Protein AF-A0A537VRA2-F1 (afdb_monomer_lite)

pLDDT: mean 82.38, std 17.82, range [28.06, 96.5]

Sequence (95 aa):
MPDRNIPGILGRSIGVALTAALRAEVMLVYIGAQRHGITLRIAHVDPSFDHPSRGPFDGQYMQALYEVGVADGKKGTAFGDTLPELSMHGSGGPQ

Foldseek 3Di:
DPPPPVVVVVVVVVVVVVVVVVVVVVVVVLVVCVVVVHQDWDFDDDPPPDDDDPDPPRPVSVVSVVVVCVVCVVVVNRTDSDDDPPDPDDPPDDD

Structure (mmCIF, N/CA/C/O backbone):
data_AF-A0A537VRA2-F1
#
_entry.id   AF-A0A537VRA2-F1
#
loop_
_atom_site.group_PDB
_atom_site.id
_atom_site.type_symbol
_atom_site.label_atom_id
_atom_site.label_alt_id
_atom_site.label_comp_id
_atom_site.label_asym_id
_atom_site.label_entity_id
_atom_site.label_seq_id
_atom_site.pdbx_PDB_ins_code
_atom_site.Cartn_x
_atom_site.Cartn_y
_atom_site.Cartn_z
_atom_site.occupancy
_atom_site.B_iso_or_equiv
_atom_site.auth_seq_id
_atom_site.auth_comp_id
_atom_site.auth_asym_id
_atom_site.auth_atom_id
_atom_site.pdbx_PDB_model_num
ATOM 1 N N . MET A 1 1 ? 28.033 3.540 -29.728 1.00 45.34 1 MET A N 1
ATOM 2 C CA . MET A 1 1 ? 27.756 4.332 -28.507 1.00 45.34 1 MET A CA 1
ATOM 3 C C . MET A 1 1 ? 26.541 3.708 -27.848 1.00 45.34 1 MET A C 1
ATOM 5 O O . MET A 1 1 ? 25.605 3.445 -28.588 1.00 45.34 1 MET A O 1
ATOM 9 N N . PRO A 1 2 ? 26.542 3.384 -26.545 1.00 51.47 2 PRO A N 1
ATOM 10 C CA . PRO A 1 2 ? 25.340 2.857 -25.918 1.00 51.47 2 PRO A CA 1
ATOM 11 C C . PRO A 1 2 ? 24.330 4.003 -25.841 1.00 51.47 2 PRO A C 1
ATOM 13 O O . PRO A 1 2 ? 24.596 5.014 -25.186 1.00 51.47 2 PRO A O 1
ATOM 16 N N . ASP A 1 3 ? 23.212 3.869 -26.547 1.00 56.16 3 ASP A N 1
ATOM 17 C CA . ASP A 1 3 ? 22.069 4.760 -26.397 1.00 56.16 3 ASP A CA 1
ATOM 18 C C . ASP A 1 3 ? 21.669 4.764 -24.923 1.00 56.16 3 ASP A C 1
ATOM 20 O O . ASP A 1 3 ? 21.179 3.775 -24.372 1.00 56.16 3 ASP A O 1
ATOM 24 N N . ARG A 1 4 ? 21.938 5.878 -24.236 1.00 61.56 4 ARG A N 1
ATOM 25 C CA . ARG A 1 4 ? 21.394 6.098 -22.899 1.00 61.56 4 ARG A CA 1
ATOM 26 C C . ARG A 1 4 ? 19.885 6.064 -23.064 1.00 61.56 4 ARG A C 1
ATOM 28 O O . ARG A 1 4 ? 19.326 6.910 -23.754 1.00 61.56 4 ARG A O 1
ATOM 35 N N . ASN A 1 5 ? 19.236 5.088 -22.442 1.00 71.25 5 ASN A N 1
ATOM 36 C CA . ASN A 1 5 ? 17.791 4.919 -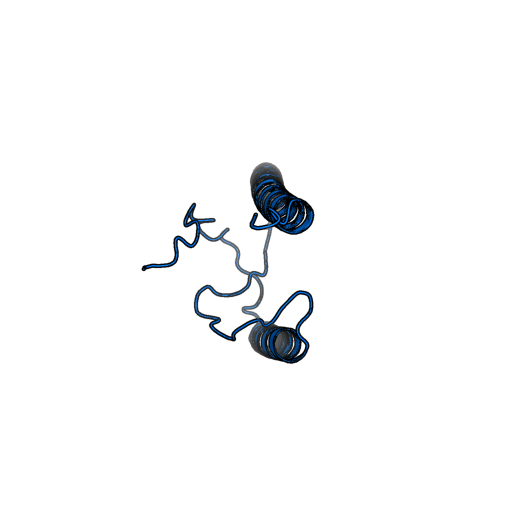22.489 1.00 71.25 5 ASN A CA 1
ATOM 37 C C . ASN A 1 5 ? 17.112 6.013 -21.635 1.00 71.25 5 ASN A C 1
ATOM 39 O O . ASN A 1 5 ? 16.575 5.733 -20.563 1.00 71.25 5 ASN A O 1
ATOM 43 N N . ILE A 1 6 ? 17.204 7.278 -22.076 1.00 76.19 6 ILE A N 1
ATOM 44 C CA . ILE A 1 6 ? 16.646 8.474 -21.422 1.00 76.19 6 ILE A CA 1
ATOM 45 C C . ILE A 1 6 ? 15.176 8.263 -21.014 1.00 76.19 6 ILE A C 1
ATOM 47 O O . ILE A 1 6 ? 14.848 8.597 -19.872 1.00 76.19 6 ILE A O 1
ATOM 51 N N . PRO A 1 7 ? 14.308 7.632 -21.839 1.00 79.56 7 PRO A N 1
ATOM 52 C CA . PRO A 1 7 ? 12.940 7.318 -21.425 1.00 79.56 7 PRO A CA 1
ATOM 53 C C . PRO A 1 7 ? 12.873 6.380 -20.211 1.00 79.56 7 PRO A C 1
ATOM 55 O O . PRO A 1 7 ? 12.066 6.588 -19.307 1.00 79.56 7 PRO A O 1
ATOM 58 N N . GLY A 1 8 ? 13.751 5.374 -20.148 1.00 80.12 8 GLY A N 1
ATOM 59 C CA . GLY A 1 8 ? 13.817 4.432 -19.030 1.00 80.12 8 GLY A CA 1
ATOM 60 C C . GLY A 1 8 ? 14.285 5.077 -17.722 1.00 80.12 8 GLY A C 1
ATOM 61 O O . GLY A 1 8 ? 13.764 4.752 -16.655 1.00 80.12 8 GLY A O 1
ATOM 62 N N . ILE A 1 9 ? 15.230 6.020 -17.793 1.00 83.62 9 ILE A N 1
ATOM 63 C CA . ILE A 1 9 ? 15.689 6.783 -16.621 1.00 83.62 9 ILE A CA 1
ATOM 64 C C . ILE A 1 9 ? 14.565 7.690 -16.114 1.00 83.62 9 ILE A C 1
ATOM 66 O O . ILE A 1 9 ? 14.254 7.658 -14.926 1.00 83.62 9 ILE A O 1
ATOM 70 N N . LEU A 1 10 ? 13.909 8.429 -17.014 1.00 87.50 10 LEU A N 1
ATOM 71 C CA . LEU A 1 10 ? 12.795 9.307 -16.658 1.00 87.50 10 LEU A CA 1
ATOM 72 C C . LEU A 1 10 ? 11.643 8.528 -16.007 1.00 87.50 10 LEU A C 1
ATOM 74 O O . LEU A 1 10 ? 11.138 8.944 -14.967 1.00 87.50 10 LEU A O 1
ATOM 78 N N . GLY A 1 11 ? 11.272 7.370 -16.566 1.00 86.38 11 GLY A N 1
ATOM 79 C CA . GLY A 1 11 ? 10.233 6.510 -15.993 1.00 86.38 11 GLY A CA 1
ATOM 80 C C . GLY A 1 11 ? 10.556 6.054 -14.567 1.00 86.38 11 GLY A C 1
ATOM 81 O O . GLY A 1 11 ? 9.698 6.118 -13.687 1.00 86.38 11 GLY A O 1
ATOM 82 N N . ARG A 1 12 ? 11.813 5.670 -14.301 1.00 84.69 12 ARG A N 1
ATOM 83 C CA . ARG A 1 12 ? 12.272 5.323 -12.944 1.00 84.69 12 ARG A CA 1
ATOM 84 C C . ARG A 1 12 ? 12.223 6.525 -12.001 1.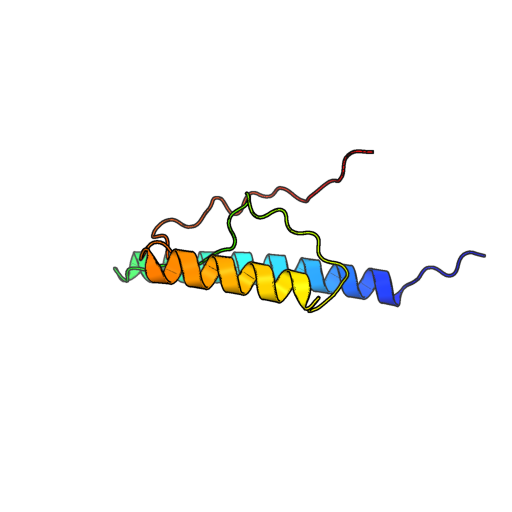00 84.69 12 ARG A C 1
ATOM 86 O O . ARG A 1 12 ? 11.734 6.385 -10.884 1.00 84.69 12 ARG A O 1
ATOM 93 N N . SER A 1 13 ? 12.677 7.698 -12.442 1.00 90.94 13 SER A N 1
ATOM 94 C CA . SER A 1 13 ? 12.632 8.926 -11.637 1.00 90.94 13 SER A CA 1
ATOM 95 C C . SER A 1 13 ? 11.202 9.325 -11.267 1.00 90.94 13 SER A C 1
ATOM 97 O O . SER A 1 13 ? 10.954 9.672 -10.115 1.00 90.94 13 SER A O 1
ATOM 99 N N . ILE A 1 14 ? 10.252 9.214 -12.203 1.00 89.56 14 ILE A N 1
ATOM 100 C CA . ILE A 1 14 ? 8.827 9.462 -11.937 1.00 89.56 14 ILE A CA 1
ATOM 101 C C . ILE A 1 14 ? 8.285 8.447 -10.926 1.00 89.56 14 ILE A C 1
ATOM 103 O O . ILE A 1 14 ? 7.630 8.846 -9.968 1.00 89.56 14 ILE A O 1
ATOM 107 N N . GLY A 1 15 ? 8.591 7.154 -11.081 1.00 88.50 15 GLY A N 1
ATOM 108 C CA . GLY A 1 15 ? 8.160 6.125 -10.127 1.00 88.50 15 GLY A CA 1
ATOM 109 C C . GLY A 1 15 ? 8.670 6.377 -8.702 1.00 88.50 15 GLY A C 1
ATOM 110 O O . GLY A 1 15 ? 7.912 6.265 -7.735 1.00 88.50 15 GLY A O 1
ATOM 111 N N . VAL A 1 16 ? 9.932 6.796 -8.567 1.00 90.94 16 VAL A N 1
ATOM 112 C CA . VAL A 1 16 ? 10.517 7.191 -7.275 1.00 90.94 16 VAL A CA 1
ATOM 113 C C . VAL A 1 16 ? 9.822 8.433 -6.710 1.00 90.94 16 VAL A C 1
ATOM 115 O O . VAL A 1 16 ? 9.462 8.439 -5.534 1.00 90.94 16 VAL A O 1
ATOM 118 N N . ALA A 1 17 ? 9.583 9.457 -7.536 1.00 92.94 17 ALA A N 1
ATOM 119 C CA . ALA A 1 17 ? 8.903 10.680 -7.113 1.00 92.94 17 ALA A CA 1
ATOM 120 C C . ALA A 1 17 ? 7.466 10.411 -6.637 1.00 92.94 17 ALA A C 1
ATOM 122 O O . ALA A 1 17 ? 7.080 10.898 -5.578 1.00 92.94 17 ALA A O 1
ATOM 123 N N . LEU A 1 18 ? 6.705 9.585 -7.363 1.00 92.69 18 LEU A N 1
ATOM 124 C CA . LEU A 1 18 ? 5.353 9.170 -6.971 1.00 92.69 18 LEU A CA 1
ATOM 125 C C . LEU A 1 18 ? 5.358 8.406 -5.644 1.00 92.69 18 LEU A C 1
ATOM 127 O O . LEU A 1 18 ? 4.533 8.673 -4.776 1.00 92.69 18 LEU A O 1
ATOM 131 N N . THR A 1 19 ? 6.321 7.501 -5.454 1.00 89.31 19 THR A N 1
ATOM 132 C CA . THR A 1 19 ? 6.462 6.750 -4.196 1.00 89.31 19 THR A CA 1
ATOM 133 C C . THR A 1 19 ? 6.766 7.682 -3.022 1.00 89.31 19 THR A C 1
ATOM 135 O O . THR A 1 19 ? 6.183 7.538 -1.949 1.00 89.31 19 THR A O 1
ATOM 138 N N . ALA A 1 20 ? 7.661 8.655 -3.212 1.00 91.94 20 ALA A N 1
ATOM 139 C CA . ALA A 1 20 ? 8.000 9.633 -2.181 1.00 91.94 20 ALA A CA 1
ATOM 140 C C . ALA A 1 20 ? 6.823 10.567 -1.850 1.00 91.94 20 ALA A C 1
ATOM 142 O O . ALA A 1 20 ? 6.544 10.792 -0.672 1.00 91.94 20 ALA A O 1
ATOM 143 N N . ALA A 1 21 ? 6.111 11.060 -2.870 1.00 93.94 21 ALA A N 1
ATOM 144 C CA . ALA A 1 21 ? 4.930 11.903 -2.698 1.00 93.94 21 ALA A CA 1
ATOM 145 C C . ALA A 1 21 ? 3.825 11.167 -1.925 1.00 93.94 21 ALA A C 1
ATOM 147 O O . ALA A 1 21 ? 3.351 11.678 -0.913 1.00 93.94 21 ALA A O 1
ATOM 148 N N . LEU A 1 22 ? 3.509 9.927 -2.316 1.00 91.62 22 LEU A N 1
ATOM 149 C CA . LEU A 1 22 ? 2.516 9.102 -1.625 1.00 91.62 22 LEU A CA 1
ATOM 150 C C . LEU A 1 22 ? 2.874 8.891 -0.147 1.00 91.62 22 LEU A C 1
ATOM 152 O O . LEU A 1 22 ? 2.012 9.002 0.722 1.00 91.62 22 LEU A O 1
ATOM 156 N N . ARG A 1 23 ? 4.149 8.623 0.167 1.00 89.25 23 ARG A N 1
ATOM 157 C CA . ARG A 1 23 ? 4.603 8.477 1.562 1.00 89.25 23 ARG A CA 1
ATOM 158 C C . ARG A 1 23 ? 4.366 9.752 2.371 1.00 89.25 23 ARG A C 1
ATOM 160 O O . ARG A 1 23 ? 3.866 9.667 3.491 1.00 89.25 23 ARG A O 1
ATOM 167 N N . ALA A 1 24 ? 4.699 10.914 1.811 1.00 92.38 24 ALA A N 1
ATOM 168 C CA . ALA A 1 24 ? 4.482 12.197 2.474 1.00 92.38 24 ALA A CA 1
ATOM 169 C C . ALA A 1 24 ? 2.986 12.477 2.701 1.00 92.38 24 ALA A C 1
ATOM 171 O O . ALA A 1 24 ? 2.595 12.888 3.792 1.00 92.38 24 ALA A O 1
ATOM 172 N N . GLU A 1 25 ? 2.142 12.201 1.707 1.00 94.00 25 GLU A N 1
ATOM 173 C CA . GLU A 1 25 ? 0.690 12.363 1.817 1.00 94.00 25 GLU A CA 1
ATOM 174 C C . GLU A 1 25 ? 0.091 11.454 2.894 1.00 94.00 25 GLU A C 1
ATOM 176 O O . GLU A 1 25 ? -0.662 11.929 3.743 1.00 94.00 25 GLU A O 1
ATOM 181 N N . VAL A 1 26 ? 0.480 10.175 2.937 1.00 91.75 26 VAL A N 1
ATOM 182 C CA . VAL A 1 26 ? 0.021 9.234 3.973 1.00 91.75 26 VAL A CA 1
ATOM 183 C C . VAL A 1 26 ? 0.415 9.713 5.375 1.00 91.75 26 VAL A C 1
ATOM 185 O O . VAL A 1 26 ? -0.406 9.656 6.292 1.00 91.75 26 VAL A O 1
ATOM 188 N N . MET A 1 27 ? 1.630 10.247 5.551 1.00 90.31 27 MET A N 1
ATOM 189 C CA . MET A 1 27 ? 2.058 10.833 6.829 1.00 90.31 27 MET A CA 1
ATOM 190 C C . MET A 1 27 ? 1.207 12.046 7.225 1.00 90.31 27 MET A C 1
ATOM 192 O O . MET A 1 27 ? 0.793 12.156 8.380 1.00 90.31 27 MET A O 1
ATOM 196 N N . LEU A 1 28 ? 0.918 12.947 6.282 1.00 93.00 28 LEU A N 1
ATOM 197 C CA . LEU A 1 28 ? 0.080 14.122 6.537 1.00 93.00 28 LEU A CA 1
ATOM 198 C C . LEU A 1 28 ? -1.353 13.726 6.912 1.00 93.00 28 LEU A C 1
ATOM 200 O O . LEU A 1 28 ? -1.900 14.271 7.874 1.00 93.00 28 LEU A O 1
ATOM 204 N N . VAL A 1 29 ? -1.937 12.754 6.205 1.00 92.81 29 VAL A N 1
ATOM 205 C CA . VAL A 1 29 ? -3.271 12.217 6.511 1.00 92.81 29 VAL A CA 1
ATOM 206 C C . VAL A 1 29 ? -3.289 11.577 7.898 1.00 92.81 29 VAL A C 1
ATOM 208 O O . VAL A 1 29 ? -4.210 11.840 8.668 1.00 92.81 29 VAL A O 1
ATOM 211 N N . TYR A 1 30 ? -2.262 10.805 8.261 1.00 90.44 30 TYR A N 1
ATOM 212 C CA . TYR A 1 30 ? -2.154 10.186 9.585 1.00 90.44 30 TYR A CA 1
ATOM 213 C C . TYR A 1 30 ? -2.076 11.221 10.713 1.00 90.44 30 TYR A C 1
ATOM 215 O O . TYR A 1 30 ? -2.833 11.137 11.681 1.00 90.44 30 TYR A O 1
ATOM 223 N N . ILE A 1 31 ? -1.227 12.244 10.574 1.00 91.12 31 ILE A N 1
ATOM 224 C CA . ILE A 1 31 ? -1.121 13.333 11.560 1.00 91.12 31 ILE A CA 1
ATOM 225 C C . ILE A 1 31 ? -2.445 14.101 11.665 1.00 91.12 31 ILE A C 1
ATOM 227 O O . ILE A 1 31 ? -2.885 14.430 12.768 1.00 91.12 31 ILE A O 1
ATOM 231 N N . GLY A 1 32 ? -3.094 14.383 10.532 1.00 93.81 32 GLY A N 1
ATOM 232 C CA . GLY A 1 32 ? -4.410 15.018 10.503 1.00 93.81 32 GLY A CA 1
ATOM 233 C C . GLY A 1 32 ? -5.464 14.185 11.235 1.00 93.81 32 GLY A C 1
ATOM 234 O O . GLY A 1 32 ? -6.165 14.706 12.101 1.00 93.81 32 GLY A O 1
ATOM 235 N N . ALA A 1 33 ? -5.526 12.884 10.952 1.00 93.06 33 ALA A N 1
ATOM 236 C CA . ALA A 1 33 ? -6.454 11.958 11.592 1.00 93.06 33 ALA A CA 1
ATOM 237 C C . ALA A 1 33 ? -6.242 11.902 13.114 1.00 93.06 33 ALA A C 1
ATOM 239 O O . ALA A 1 33 ? -7.201 12.073 13.869 1.00 93.06 33 ALA A O 1
ATOM 240 N N . GLN A 1 34 ? -4.988 11.789 13.571 1.00 90.25 34 GLN A N 1
ATOM 241 C CA . GLN A 1 34 ? -4.652 11.813 14.999 1.00 90.25 34 GLN A CA 1
ATOM 242 C C . GLN A 1 34 ? -5.119 13.097 15.693 1.00 90.25 34 GLN A C 1
ATOM 244 O O . GLN A 1 34 ? -5.710 13.034 16.770 1.00 90.25 34 GLN A O 1
ATOM 249 N N . ARG A 1 35 ? -4.902 14.266 15.072 1.00 94.81 35 ARG A N 1
ATOM 250 C CA . ARG A 1 35 ? -5.327 15.563 15.632 1.00 94.81 35 ARG A CA 1
ATOM 251 C C . ARG A 1 35 ? -6.839 15.674 15.810 1.00 94.81 35 ARG A C 1
ATOM 253 O O . ARG A 1 35 ? -7.285 16.390 16.701 1.00 94.81 35 ARG A O 1
ATOM 260 N N . HIS A 1 36 ? -7.611 14.983 14.977 1.00 96.44 36 HIS A N 1
ATOM 261 C CA . HIS A 1 36 ? -9.073 14.990 15.020 1.00 96.44 36 HIS A CA 1
ATOM 262 C C . HIS A 1 36 ? -9.675 13.779 15.747 1.00 96.44 36 HIS A C 1
ATOM 264 O O . HIS A 1 36 ? -10.894 13.633 15.758 1.00 96.44 36 HIS A O 1
ATOM 270 N N . GLY A 1 37 ? -8.853 12.913 16.353 1.00 93.56 37 GLY A N 1
ATOM 271 C CA . GLY A 1 37 ? -9.334 11.692 17.006 1.00 93.56 37 GLY A CA 1
ATOM 272 C C . GLY A 1 37 ? -9.966 10.688 16.034 1.00 93.56 37 GLY A C 1
ATOM 273 O O . GLY A 1 37 ? -10.777 9.863 16.444 1.00 93.56 37 GLY A O 1
ATOM 274 N N . ILE A 1 38 ? -9.622 10.768 14.746 1.00 93.81 38 ILE A N 1
ATOM 275 C CA . ILE A 1 38 ? -10.095 9.846 13.715 1.00 93.81 38 ILE A CA 1
ATOM 276 C C . ILE A 1 38 ? -9.145 8.652 13.682 1.00 93.81 38 ILE A C 1
ATOM 278 O O . ILE A 1 38 ? -7.945 8.802 13.447 1.00 93.81 38 ILE A O 1
ATOM 282 N N . THR A 1 39 ? -9.683 7.452 13.885 1.00 90.56 39 THR A N 1
ATOM 283 C CA . THR A 1 39 ? -8.916 6.215 13.726 1.00 90.56 39 THR A CA 1
ATOM 284 C C . THR A 1 39 ? -8.646 5.964 12.245 1.00 90.56 39 THR A C 1
ATOM 286 O O . THR A 1 39 ? -9.561 5.650 11.485 1.00 90.56 39 THR A O 1
ATOM 289 N N . LEU A 1 40 ? -7.384 6.093 11.836 1.00 90.06 40 LEU A N 1
ATOM 290 C CA . LEU A 1 40 ? -6.933 5.761 10.488 1.00 90.06 40 LEU A CA 1
ATOM 291 C C . LEU A 1 40 ? -6.358 4.344 10.474 1.00 90.06 40 LEU A C 1
ATOM 293 O O . LEU A 1 40 ? -5.372 4.082 11.157 1.00 90.06 40 LEU A O 1
ATOM 297 N N . ARG A 1 41 ? -6.959 3.454 9.678 1.00 90.25 41 ARG A N 1
ATOM 298 C CA . ARG A 1 41 ? -6.469 2.085 9.475 1.00 90.25 41 ARG A CA 1
ATOM 299 C C . ARG A 1 41 ? -6.067 1.902 8.019 1.00 90.25 41 ARG A C 1
ATOM 301 O O . ARG A 1 41 ? -6.860 2.205 7.127 1.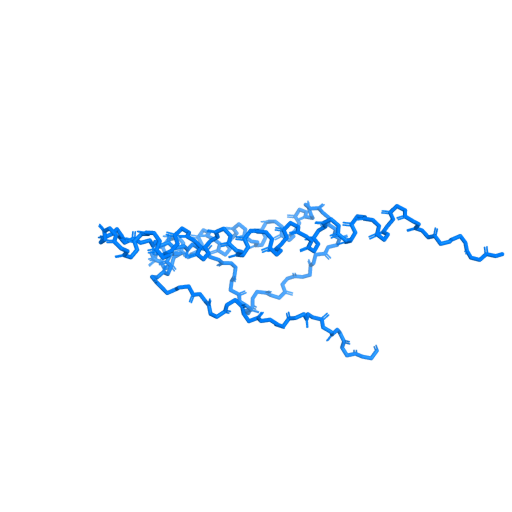00 90.25 41 ARG A O 1
ATOM 308 N N . ILE A 1 42 ? -4.849 1.430 7.774 1.00 88.88 42 ILE A N 1
ATOM 309 C CA . ILE A 1 42 ? -4.276 1.328 6.424 1.00 88.88 42 ILE A CA 1
ATOM 310 C C . ILE A 1 42 ? -3.886 -0.120 6.148 1.00 88.88 42 ILE A C 1
ATOM 312 O O . ILE A 1 42 ? -3.269 -0.778 6.983 1.00 88.88 42 ILE A O 1
ATOM 316 N N . ALA A 1 43 ? -4.249 -0.599 4.960 1.00 91.06 43 ALA A N 1
ATOM 317 C CA . ALA A 1 43 ? -3.733 -1.843 4.414 1.00 91.06 43 ALA A CA 1
ATOM 318 C C . ALA A 1 43 ? -2.448 -1.558 3.636 1.00 91.06 43 ALA A C 1
ATOM 320 O O . ALA A 1 43 ? -2.394 -0.622 2.834 1.00 91.06 43 ALA A O 1
ATOM 321 N N . HIS A 1 44 ? -1.423 -2.370 3.855 1.00 88.75 44 HIS A N 1
ATOM 322 C CA . HIS A 1 44 ? -0.179 -2.317 3.100 1.00 88.75 44 HIS A CA 1
ATOM 323 C C . HIS A 1 44 ? 0.254 -3.733 2.733 1.00 88.75 44 HIS A C 1
ATOM 325 O O . HIS A 1 44 ? -0.139 -4.702 3.377 1.00 88.75 44 HIS A O 1
ATOM 331 N N . VAL A 1 45 ? 1.076 -3.847 1.693 1.00 88.31 45 VAL A N 1
ATOM 332 C CA . VAL A 1 45 ? 1.718 -5.121 1.363 1.00 88.31 45 VAL A CA 1
ATOM 333 C C . VAL A 1 45 ? 2.734 -5.430 2.460 1.00 88.31 45 VAL A C 1
ATOM 335 O O . VAL A 1 45 ? 3.520 -4.557 2.843 1.00 88.31 45 VAL A O 1
ATOM 338 N N . ASP A 1 46 ? 2.683 -6.643 3.001 1.00 85.75 46 ASP A N 1
ATOM 339 C CA . ASP A 1 46 ? 3.623 -7.090 4.024 1.00 85.75 46 ASP A CA 1
ATOM 340 C C . ASP A 1 46 ? 5.049 -7.170 3.434 1.00 85.75 46 ASP A C 1
ATOM 342 O O . ASP A 1 46 ? 5.210 -7.675 2.320 1.00 85.75 46 ASP A O 1
ATOM 346 N N . PRO A 1 47 ? 6.096 -6.698 4.139 1.00 84.38 47 PRO A N 1
ATOM 347 C CA . PRO A 1 47 ? 7.481 -6.815 3.674 1.00 84.38 47 PRO A CA 1
ATOM 348 C C . PRO A 1 47 ? 7.951 -8.252 3.396 1.00 84.38 47 PRO A C 1
ATOM 350 O O . PRO A 1 47 ? 8.929 -8.436 2.676 1.00 84.38 47 PRO A O 1
ATOM 353 N N . SER A 1 48 ? 7.285 -9.261 3.964 1.00 87.31 48 SER A N 1
ATOM 354 C CA . SER A 1 48 ? 7.534 -10.683 3.700 1.00 87.31 48 SER A CA 1
ATOM 355 C C . SER A 1 48 ? 6.941 -11.189 2.380 1.00 87.31 48 SER A C 1
ATOM 357 O O . SER A 1 48 ? 7.238 -12.314 1.983 1.00 87.31 48 SER A O 1
ATOM 359 N N . PHE A 1 49 ? 6.130 -10.389 1.678 1.00 91.31 49 PHE A N 1
ATOM 360 C CA . PHE A 1 49 ? 5.614 -10.742 0.358 1.00 91.31 49 PHE A CA 1
ATOM 361 C C . PHE A 1 49 ? 6.732 -10.687 -0.694 1.00 91.31 49 PHE A C 1
ATOM 363 O O . PHE A 1 49 ? 7.174 -9.612 -1.101 1.00 91.31 49 PHE A O 1
ATOM 370 N N . ASP A 1 50 ? 7.171 -11.855 -1.157 1.00 91.56 50 ASP A N 1
ATOM 371 C CA . ASP A 1 50 ? 8.374 -12.029 -1.978 1.00 91.56 50 ASP A CA 1
ATOM 372 C C . ASP A 1 50 ? 8.093 -12.478 -3.423 1.00 91.56 50 ASP A C 1
ATOM 374 O O . ASP A 1 50 ? 9.019 -12.815 -4.167 1.00 91.56 50 ASP A O 1
ATOM 378 N N . HIS A 1 51 ? 6.831 -12.444 -3.866 1.00 91.12 51 HIS A N 1
ATOM 379 C CA . HIS A 1 51 ? 6.488 -12.850 -5.225 1.00 91.12 51 HIS A CA 1
ATOM 380 C C . HIS A 1 51 ? 7.184 -11.931 -6.248 1.00 91.12 51 HIS A C 1
ATOM 382 O O . HIS A 1 51 ? 7.014 -10.710 -6.200 1.00 91.12 51 HIS A O 1
ATOM 388 N N . PRO A 1 52 ? 7.941 -12.464 -7.223 1.00 90.31 52 PRO A N 1
ATOM 389 C CA . PRO A 1 52 ? 8.627 -11.630 -8.201 1.00 90.31 52 PRO A CA 1
ATOM 390 C C . PRO A 1 52 ? 7.625 -10.936 -9.132 1.00 90.31 52 PRO A C 1
ATOM 392 O O . PRO A 1 52 ? 6.626 -11.529 -9.546 1.00 90.31 52 PRO A O 1
ATOM 395 N N . SER A 1 53 ? 7.921 -9.688 -9.504 1.00 89.38 53 SER A N 1
ATOM 396 C CA . SER A 1 53 ? 7.196 -8.945 -10.539 1.00 89.38 53 SER A CA 1
ATOM 397 C C . SER A 1 53 ? 8.038 -8.851 -11.809 1.00 89.38 53 SER A C 1
ATOM 399 O O . SER A 1 53 ? 9.216 -8.494 -11.758 1.00 89.38 53 SER A O 1
ATOM 401 N N . ARG A 1 54 ? 7.438 -9.156 -12.966 1.00 89.19 54 ARG A N 1
ATOM 402 C CA . ARG A 1 54 ? 8.104 -9.077 -14.283 1.00 89.19 54 ARG A CA 1
ATOM 403 C C . ARG A 1 54 ? 7.838 -7.767 -15.021 1.00 89.19 54 ARG A C 1
ATOM 405 O O . ARG A 1 54 ? 8.296 -7.595 -16.147 1.00 89.19 54 ARG A O 1
ATOM 412 N N . GLY A 1 55 ? 7.099 -6.847 -14.409 1.00 83.62 55 GLY A N 1
ATOM 413 C CA . GLY A 1 55 ? 6.790 -5.560 -15.008 1.00 83.62 55 GLY A CA 1
ATOM 414 C C . GLY A 1 55 ? 5.525 -4.919 -14.444 1.00 83.62 55 GLY A C 1
ATOM 415 O O . GLY A 1 55 ? 4.889 -5.465 -13.538 1.00 83.62 55 GLY A O 1
ATOM 416 N N . PRO A 1 56 ? 5.155 -3.743 -14.977 1.00 82.25 56 PRO A N 1
ATOM 417 C CA . PRO A 1 56 ? 3.921 -3.067 -14.603 1.00 82.25 56 PRO A CA 1
ATOM 418 C C . PRO A 1 56 ? 2.717 -3.988 -14.811 1.00 82.25 56 PRO A C 1
ATOM 420 O O . PRO A 1 56 ? 2.548 -4.538 -15.896 1.00 82.25 56 PRO A O 1
ATOM 423 N N . PHE A 1 57 ? 1.890 -4.131 -13.773 1.00 82.81 57 PHE A N 1
ATOM 424 C CA . PHE A 1 57 ? 0.674 -4.951 -13.800 1.00 82.81 57 PHE A CA 1
ATOM 425 C C . PHE A 1 57 ? 0.902 -6.413 -14.229 1.00 82.81 57 PHE A C 1
ATOM 427 O O . PHE A 1 57 ? 0.055 -6.998 -14.904 1.00 82.81 57 PHE A O 1
ATOM 434 N N . ASP A 1 58 ? 2.028 -7.025 -13.837 1.00 92.31 58 ASP A N 1
ATOM 435 C CA . ASP A 1 58 ? 2.225 -8.466 -14.032 1.00 92.31 58 ASP A CA 1
ATOM 436 C C . ASP A 1 58 ? 1.060 -9.256 -13.410 1.00 92.31 58 ASP A C 1
ATOM 438 O O . ASP A 1 58 ? 0.793 -9.158 -12.213 1.00 92.31 58 ASP A O 1
ATOM 442 N N . GLY A 1 59 ? 0.352 -10.033 -14.234 1.00 95.12 59 GLY A N 1
ATOM 443 C CA . GLY A 1 59 ? -0.883 -10.697 -13.817 1.00 95.12 59 GLY A CA 1
ATOM 444 C C . GLY A 1 59 ? -0.685 -11.740 -12.717 1.00 95.12 59 GLY A C 1
ATOM 445 O O . GLY A 1 59 ? -1.546 -11.868 -11.855 1.00 95.12 59 GLY A O 1
ATOM 446 N N . GLN A 1 60 ? 0.448 -12.451 -12.702 1.00 94.81 60 GLN A N 1
ATOM 447 C CA . GLN A 1 60 ? 0.732 -13.448 -11.662 1.00 94.81 60 GLN A CA 1
ATOM 448 C C . GLN A 1 60 ? 1.034 -12.765 -10.326 1.00 94.81 60 GLN A C 1
ATOM 450 O O . GLN A 1 60 ? 0.495 -13.158 -9.297 1.00 94.81 60 GLN A O 1
ATOM 455 N N . TYR A 1 61 ? 1.819 -11.691 -10.355 1.00 94.56 61 TYR A N 1
ATOM 456 C CA . TYR A 1 6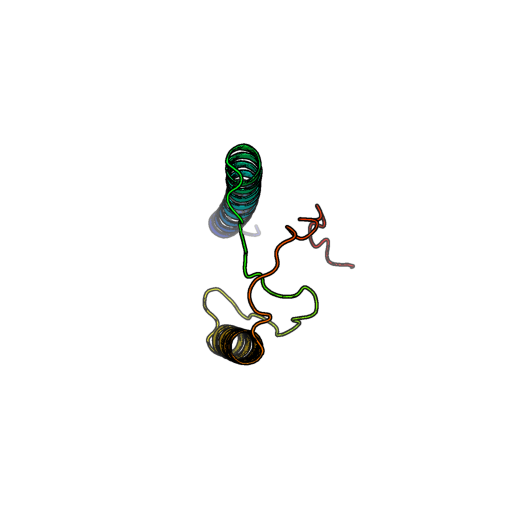1 ? 2.095 -10.859 -9.191 1.00 94.56 61 TYR A CA 1
ATOM 457 C C . TYR A 1 61 ? 0.817 -10.200 -8.638 1.00 94.56 61 TYR A C 1
ATOM 459 O O . TYR A 1 61 ? 0.580 -10.223 -7.432 1.00 94.56 61 TYR A O 1
ATOM 467 N N . MET A 1 62 ? -0.048 -9.663 -9.508 1.00 95.62 62 MET A N 1
ATOM 468 C CA . MET A 1 62 ? -1.341 -9.084 -9.109 1.00 95.62 62 MET A CA 1
ATOM 469 C C . MET A 1 62 ? -2.293 -10.131 -8.518 1.00 95.62 62 MET A C 1
ATOM 471 O O . MET A 1 62 ? -2.955 -9.855 -7.521 1.00 95.62 62 MET A O 1
ATOM 475 N N . GLN A 1 63 ? -2.345 -11.331 -9.103 1.00 96.50 63 GLN A N 1
ATOM 476 C CA . GLN A 1 63 ? -3.125 -12.455 -8.581 1.00 96.50 63 GLN A CA 1
ATOM 477 C C . GLN A 1 63 ? -2.637 -12.855 -7.180 1.00 96.50 63 GLN A C 1
ATOM 479 O O . GLN A 1 63 ? -3.445 -12.984 -6.265 1.00 96.50 63 GLN A O 1
ATOM 484 N N . ALA A 1 64 ? -1.320 -12.973 -6.989 1.00 96.19 64 ALA A N 1
ATOM 485 C CA . ALA A 1 64 ? -0.735 -13.286 -5.689 1.00 96.19 64 ALA A CA 1
ATOM 486 C C . ALA A 1 64 ? -1.051 -12.203 -4.640 1.00 96.19 64 ALA A C 1
ATOM 488 O O . ALA A 1 64 ? -1.461 -12.524 -3.525 1.00 96.19 64 ALA A O 1
ATOM 489 N N . LEU A 1 65 ? -0.943 -10.918 -5.002 1.00 95.00 65 LEU A N 1
ATOM 490 C CA . LEU A 1 65 ? -1.349 -9.813 -4.124 1.00 95.00 65 LEU A CA 1
ATOM 491 C C . LEU A 1 65 ? -2.838 -9.866 -3.768 1.00 95.00 65 LEU A C 1
ATOM 493 O O . LEU A 1 65 ? -3.209 -9.615 -2.620 1.00 95.00 65 LEU A O 1
ATOM 497 N N . TYR A 1 66 ? -3.693 -10.194 -4.737 1.00 95.31 66 TYR A N 1
ATOM 498 C CA . TYR A 1 66 ? -5.125 -10.343 -4.507 1.00 95.31 66 TYR A CA 1
ATOM 499 C C . TYR A 1 66 ? -5.416 -11.466 -3.506 1.00 95.31 66 TYR A C 1
ATOM 501 O O . TYR A 1 66 ? -6.196 -11.273 -2.576 1.00 95.31 66 TYR A O 1
ATOM 509 N N . GLU A 1 67 ? -4.768 -12.620 -3.656 1.00 96.38 67 GLU A N 1
ATOM 510 C CA . GLU A 1 67 ? -4.952 -13.767 -2.765 1.00 96.38 67 GLU A CA 1
ATOM 511 C C . GLU A 1 67 ? -4.534 -13.456 -1.324 1.00 96.38 67 GLU A C 1
ATOM 513 O O . GLU A 1 67 ? -5.283 -13.773 -0.394 1.00 96.38 67 GLU A O 1
ATOM 518 N N . VAL A 1 68 ? -3.404 -12.764 -1.139 1.00 94.88 68 VAL A N 1
ATOM 519 C CA . VAL A 1 68 ? -2.965 -12.264 0.176 1.00 94.88 68 VAL A CA 1
ATOM 520 C C . VAL A 1 68 ? -4.008 -11.313 0.763 1.00 94.88 68 VAL A C 1
ATOM 522 O O . VAL A 1 68 ? -4.495 -11.540 1.871 1.00 94.88 68 VAL A O 1
ATOM 525 N N . GLY A 1 69 ? -4.442 -10.309 -0.004 1.00 94.12 69 GLY A N 1
ATOM 526 C CA . GLY A 1 69 ? -5.445 -9.346 0.454 1.00 94.12 69 GLY A CA 1
ATOM 527 C C . GLY A 1 69 ? -6.785 -9.995 0.825 1.00 94.12 69 GLY A C 1
ATOM 528 O O . GLY A 1 69 ? -7.398 -9.632 1.830 1.00 94.12 69 GLY A O 1
ATOM 529 N N . VAL A 1 70 ? -7.234 -10.999 0.064 1.00 96.19 70 VAL A N 1
ATOM 530 C CA . VAL A 1 70 ? -8.440 -11.778 0.388 1.00 96.19 70 VAL A CA 1
ATOM 531 C C . VAL A 1 70 ? -8.253 -12.574 1.678 1.00 96.19 70 VAL A C 1
ATOM 533 O O . VAL A 1 70 ? -9.178 -12.633 2.493 1.00 96.19 70 VAL A O 1
ATOM 536 N N . ALA A 1 71 ? -7.090 -13.197 1.876 1.00 94.94 71 ALA A N 1
ATOM 537 C CA . ALA A 1 71 ? -6.798 -13.949 3.091 1.00 94.94 71 ALA A CA 1
ATOM 538 C C . ALA A 1 71 ? -6.803 -13.040 4.329 1.00 94.94 71 ALA A C 1
ATOM 540 O O . ALA A 1 71 ? -7.447 -13.373 5.326 1.00 94.94 71 ALA A O 1
ATOM 541 N N . ASP A 1 72 ? -6.163 -11.875 4.251 1.00 94.06 72 ASP A N 1
ATOM 542 C CA . ASP A 1 72 ? -6.099 -10.917 5.358 1.00 94.06 72 ASP A CA 1
ATOM 543 C C . ASP A 1 72 ? -7.452 -10.255 5.627 1.00 94.06 72 ASP A C 1
ATOM 545 O O . ASP A 1 72 ? -7.839 -10.055 6.783 1.00 94.06 72 ASP A O 1
ATOM 549 N N . GLY A 1 73 ? -8.224 -9.987 4.571 1.00 92.88 73 GLY A N 1
ATOM 550 C CA . GLY A 1 73 ? -9.593 -9.491 4.681 1.00 92.88 73 GLY A CA 1
ATOM 551 C C . GLY A 1 73 ? -10.500 -10.482 5.409 1.00 92.88 73 GLY A C 1
ATOM 552 O O . GLY A 1 73 ? -11.232 -10.096 6.319 1.00 92.88 73 GLY A O 1
ATOM 553 N N . LYS A 1 74 ? -10.402 -11.777 5.081 1.00 95.81 74 LYS A N 1
ATOM 554 C CA . LYS A 1 74 ? -11.159 -12.845 5.760 1.00 95.81 74 LYS A CA 1
ATOM 555 C C . LYS A 1 74 ? -10.755 -13.028 7.225 1.00 95.81 74 LYS A C 1
ATOM 557 O O . LYS A 1 74 ? -11.608 -13.362 8.041 1.00 95.81 74 LYS A O 1
ATOM 562 N N . LYS A 1 75 ? -9.480 -12.815 7.561 1.00 94.25 75 LYS A N 1
ATOM 563 C CA . LYS A 1 75 ? -8.975 -12.863 8.945 1.00 94.25 75 LYS A CA 1
ATOM 564 C C . LYS A 1 75 ? -9.327 -11.611 9.759 1.00 94.25 75 LYS A C 1
ATOM 566 O O . LYS A 1 75 ? -9.221 -11.643 10.980 1.00 94.25 75 LYS A O 1
ATOM 571 N N . GLY A 1 76 ? -9.718 -10.516 9.102 1.00 92.25 76 GLY A N 1
ATOM 572 C CA . GLY A 1 76 ? -9.941 -9.217 9.744 1.00 92.25 76 GLY A CA 1
ATOM 573 C C . GLY A 1 76 ? -8.650 -8.465 10.092 1.00 92.25 76 GLY A C 1
ATOM 574 O O . GLY A 1 76 ? -8.691 -7.506 10.861 1.00 92.25 76 GLY A O 1
ATOM 575 N N . THR A 1 77 ? -7.511 -8.884 9.531 1.00 89.56 77 THR A N 1
ATOM 576 C CA . THR A 1 77 ? -6.173 -8.332 9.809 1.00 89.56 77 THR A CA 1
ATOM 577 C C . THR A 1 77 ? -5.652 -7.420 8.701 1.00 89.56 77 THR A C 1
ATOM 579 O O . THR A 1 77 ? -4.555 -6.893 8.824 1.00 89.56 77 THR A O 1
ATOM 582 N N . ALA A 1 78 ? -6.428 -7.207 7.633 1.00 90.94 78 ALA A N 1
ATOM 583 C CA . ALA A 1 78 ? -5.998 -6.439 6.460 1.00 90.94 78 ALA A CA 1
ATOM 584 C C . ALA A 1 78 ? -5.606 -4.983 6.752 1.00 90.94 78 ALA A C 1
ATOM 586 O O . ALA A 1 78 ? -4.832 -4.406 5.998 1.00 90.94 78 ALA A O 1
ATOM 587 N N . PHE A 1 79 ? -6.145 -4.375 7.811 1.00 91.25 79 PHE A N 1
ATOM 588 C CA . PHE A 1 79 ? -5.902 -2.971 8.134 1.00 91.25 79 PHE A CA 1
ATOM 589 C C . PHE A 1 79 ? -5.234 -2.842 9.503 1.00 91.25 79 PHE A C 1
ATOM 591 O O . PHE A 1 79 ? -5.824 -3.215 10.524 1.00 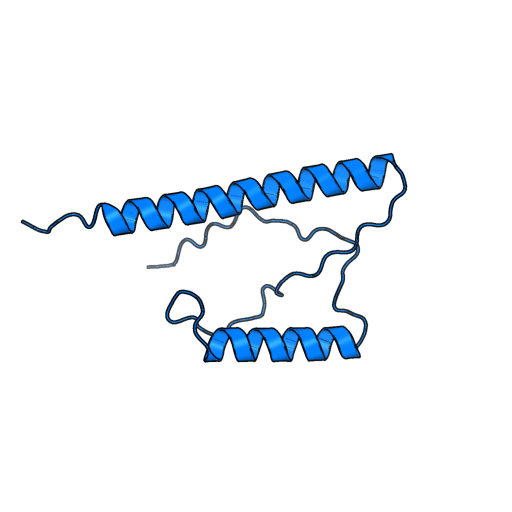91.25 79 PHE A O 1
ATOM 598 N N . GLY A 1 80 ? -4.023 -2.288 9.518 1.00 85.19 80 GLY A N 1
ATOM 599 C CA . GLY A 1 80 ? -3.276 -1.979 10.735 1.00 85.19 80 GLY A CA 1
ATOM 600 C C . GLY A 1 80 ? -3.551 -0.562 11.238 1.00 85.19 80 GLY A C 1
ATOM 601 O O . GLY A 1 80 ? -3.858 0.333 10.449 1.00 85.19 80 GLY A O 1
ATOM 602 N N . ASP A 1 81 ? -3.421 -0.366 12.551 1.00 77.81 81 ASP A N 1
ATOM 603 C CA . ASP A 1 81 ? -3.614 0.934 13.220 1.00 77.81 81 ASP A CA 1
ATOM 604 C C . ASP A 1 81 ? -2.310 1.743 13.314 1.00 77.81 81 ASP A C 1
ATOM 606 O O . ASP A 1 81 ? -2.314 2.948 13.564 1.00 77.81 81 ASP A O 1
ATOM 610 N N . THR A 1 82 ? -1.175 1.076 13.113 1.00 69.94 82 THR A N 1
ATOM 611 C CA . THR A 1 82 ? 0.147 1.692 13.085 1.00 69.94 82 THR A CA 1
ATOM 612 C C . THR A 1 82 ? 0.576 1.881 11.644 1.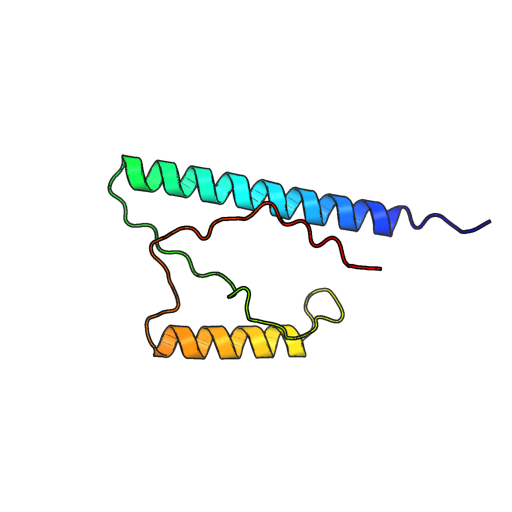00 69.94 82 THR A C 1
ATOM 614 O O . THR A 1 82 ? 0.579 0.922 10.870 1.00 69.94 82 THR A O 1
ATOM 617 N N . LEU A 1 83 ? 1.007 3.095 11.295 1.00 66.38 83 LEU A N 1
ATOM 618 C CA . LEU A 1 83 ? 1.823 3.254 10.099 1.00 66.38 83 LEU A CA 1
ATOM 619 C C . LEU A 1 83 ? 3.053 2.346 10.269 1.00 66.38 83 LEU A C 1
ATOM 621 O O . LEU A 1 83 ? 3.714 2.451 11.307 1.00 66.38 83 LEU A O 1
ATOM 625 N N . PRO A 1 84 ? 3.380 1.480 9.294 1.00 63.66 84 PRO A N 1
ATOM 626 C CA . PRO A 1 84 ? 4.688 0.844 9.272 1.00 63.66 84 PRO A CA 1
ATOM 627 C C . PRO A 1 84 ? 5.745 1.940 9.394 1.00 63.66 84 PRO A C 1
ATOM 629 O O . PRO A 1 84 ? 5.527 3.048 8.885 1.00 63.66 84 PRO A O 1
ATOM 632 N N . GLU A 1 85 ? 6.899 1.655 10.005 1.00 58.47 85 GLU A N 1
ATOM 633 C CA . GLU A 1 85 ? 8.067 2.462 9.670 1.00 58.47 85 GLU A CA 1
ATOM 634 C C . GLU A 1 85 ? 8.170 2.394 8.146 1.00 58.47 85 GLU A C 1
ATOM 636 O O . GLU A 1 85 ? 8.448 1.343 7.567 1.00 58.47 85 GLU A O 1
ATOM 641 N N . LEU A 1 86 ? 7.844 3.499 7.471 1.00 56.03 86 LEU A N 1
ATOM 642 C CA . LEU A 1 86 ? 8.067 3.676 6.045 1.00 56.03 86 LEU A CA 1
ATOM 643 C C . LEU A 1 86 ? 9.577 3.849 5.890 1.00 56.03 86 LEU A C 1
ATOM 645 O O . LEU A 1 86 ? 10.067 4.926 5.551 1.00 56.03 86 LEU A O 1
ATOM 649 N N . SER A 1 87 ? 10.311 2.800 6.261 1.00 41.06 87 SER A N 1
ATOM 650 C CA . SER A 1 87 ? 11.746 2.791 6.394 1.00 41.06 87 SER A CA 1
ATOM 651 C C . SER A 1 87 ? 12.310 3.238 5.067 1.00 41.06 87 SER A C 1
ATOM 653 O O . SER A 1 87 ? 11.959 2.744 3.992 1.00 41.06 87 SER A O 1
ATOM 655 N N . MET A 1 88 ? 13.204 4.209 5.164 1.00 41.31 88 MET A N 1
ATOM 656 C CA . MET A 1 88 ? 14.020 4.755 4.090 1.00 41.31 88 MET A CA 1
ATOM 657 C C . MET A 1 88 ? 15.008 3.708 3.539 1.00 41.31 88 MET A C 1
ATOM 659 O O . MET A 1 88 ? 16.131 4.039 3.176 1.00 41.31 88 MET A O 1
ATOM 663 N N . HIS A 1 89 ? 14.631 2.429 3.481 1.00 43.66 89 HIS A N 1
ATOM 664 C CA . HIS A 1 89 ? 15.360 1.420 2.736 1.00 43.66 89 HIS A CA 1
ATOM 665 C C . HIS A 1 89 ? 14.976 1.564 1.270 1.00 43.66 89 HIS A C 1
ATOM 667 O O . HIS A 1 89 ? 14.043 0.947 0.757 1.00 43.66 89 HIS A O 1
ATOM 673 N N . GLY A 1 90 ? 15.725 2.427 0.586 1.00 36.03 90 GLY A N 1
ATOM 674 C CA . GLY A 1 90 ? 16.007 2.171 -0.811 1.00 36.03 90 GLY A CA 1
ATOM 675 C C . GLY A 1 90 ? 16.566 0.757 -0.896 1.00 36.03 90 GLY A C 1
ATOM 676 O O . GLY A 1 90 ? 17.546 0.434 -0.229 1.00 36.03 90 GLY A O 1
ATOM 677 N N . SER A 1 91 ? 15.912 -0.092 -1.676 1.00 38.88 91 SER A N 1
ATOM 678 C CA . SER A 1 91 ? 16.456 -1.360 -2.134 1.00 38.88 91 SER A CA 1
ATOM 679 C C . SER A 1 91 ? 17.715 -1.070 -2.959 1.00 38.88 91 SER A C 1
ATOM 681 O O . SER A 1 91 ? 17.673 -0.999 -4.187 1.00 38.88 91 SER A O 1
ATOM 683 N N . GLY A 1 92 ? 18.833 -0.833 -2.277 1.00 37.03 92 GLY A N 1
ATOM 684 C CA . GLY A 1 92 ? 20.149 -1.110 -2.816 1.00 37.03 92 GLY A CA 1
ATOM 685 C C . GLY A 1 92 ? 20.237 -2.622 -2.928 1.00 37.03 92 GLY A C 1
ATOM 686 O O . GLY A 1 92 ? 20.383 -3.308 -1.919 1.00 37.03 92 GLY A O 1
ATOM 687 N N . GLY A 1 93 ? 20.055 -3.144 -4.139 1.00 28.06 93 GLY A N 1
ATOM 688 C CA . GLY A 1 93 ? 20.381 -4.537 -4.411 1.00 28.06 93 GLY A CA 1
ATOM 689 C C . GLY A 1 93 ? 21.858 -4.782 -4.073 1.00 28.06 93 GLY A C 1
ATOM 690 O O . GLY A 1 93 ? 22.690 -3.929 -4.400 1.00 28.06 93 GLY A O 1
ATOM 691 N N . PRO A 1 94 ? 22.206 -5.890 -3.402 1.00 40.81 94 PRO A N 1
ATOM 692 C CA . PRO A 1 94 ? 23.594 -6.278 -3.251 1.00 40.81 94 PRO A CA 1
ATOM 693 C C . PRO A 1 94 ? 24.111 -6.895 -4.560 1.00 40.81 94 PRO A C 1
ATOM 695 O O . PRO A 1 94 ? 23.526 -7.854 -5.053 1.00 40.81 94 PRO A O 1
ATOM 698 N N . GLN A 1 95 ? 25.253 -6.350 -5.000 1.00 34.97 95 GLN A N 1
ATOM 699 C CA . GLN A 1 95 ? 26.238 -6.850 -5.979 1.00 34.97 95 GLN A CA 1
ATOM 700 C C . GLN A 1 95 ? 25.851 -6.867 -7.463 1.00 34.97 95 GLN A C 1
ATOM 702 O O . GLN A 1 95 ? 25.002 -7.679 -7.883 1.00 34.97 95 GLN A O 1
#

Radius of gyration: 17.01 Å; chains: 1; bounding box: 39×30×46 Å

Secondary structure (DSSP, 8-state):
-----HHHHHHHHHHHHHHHHHHHHHHHHHHHHHHTT----B----TT------STT-HHHHHHHHHHHHHHHHHT-SSBSSPP-----------